Protein AF-A0A9X1UFS4-F1 (afdb_monomer)

Sequence (68 aa):
MIEMGDLSDAELAKLTEWTRGAFDAAVAAGYVVPPWRPSAGMHDALAGYYRAGLTPSEGAEALFATRQ

Structure (mmCIF, N/CA/C/O backbone):
data_AF-A0A9X1UFS4-F1
#
_entry.id   AF-A0A9X1UFS4-F1
#
loop_
_atom_site.group_PDB
_atom_site.id
_atom_site.type_symbol
_atom_site.label_atom_id
_atom_site.label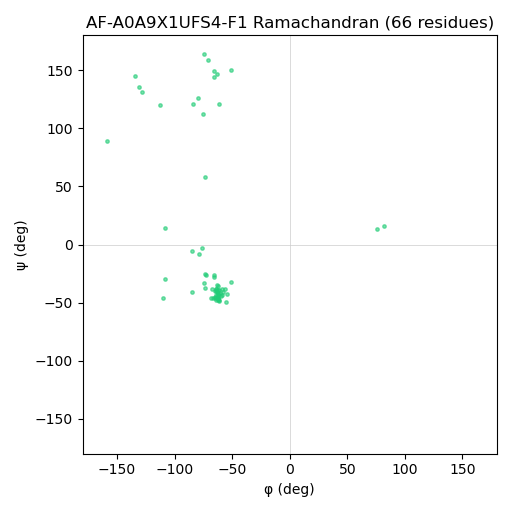_alt_id
_atom_site.label_comp_id
_atom_site.label_asym_id
_atom_site.label_entity_id
_atom_site.label_seq_id
_atom_site.pdbx_PDB_ins_code
_atom_site.Cartn_x
_atom_site.Cartn_y
_atom_site.Cartn_z
_atom_site.occupancy
_atom_site.B_iso_or_equiv
_atom_site.auth_seq_id
_atom_site.auth_comp_id
_atom_site.auth_asym_id
_atom_site.auth_atom_id
_atom_site.pdbx_PDB_model_num
ATOM 1 N N . MET A 1 1 ? 21.932 -11.565 -8.448 1.00 38.56 1 MET A N 1
ATOM 2 C CA . MET A 1 1 ? 22.059 -10.377 -7.580 1.00 38.56 1 MET A CA 1
ATOM 3 C C . MET A 1 1 ? 21.307 -9.271 -8.300 1.00 38.56 1 MET A C 1
ATOM 5 O O . MET A 1 1 ? 21.781 -8.856 -9.343 1.00 38.56 1 MET A O 1
ATOM 9 N N . ILE A 1 2 ? 20.076 -8.949 -7.893 1.00 46.69 2 ILE A N 1
ATOM 10 C CA . ILE A 1 2 ? 19.286 -7.906 -8.570 1.00 46.69 2 ILE A CA 1
ATOM 11 C C . ILE A 1 2 ? 19.708 -6.562 -7.979 1.00 46.69 2 ILE A C 1
ATOM 13 O O . ILE A 1 2 ? 19.648 -6.384 -6.764 1.00 46.69 2 ILE A O 1
ATOM 17 N N . GLU A 1 3 ? 20.198 -5.670 -8.838 1.00 49.75 3 GLU A N 1
ATOM 18 C CA . GLU A 1 3 ? 20.642 -4.327 -8.479 1.00 49.75 3 GLU A CA 1
ATOM 19 C C . GLU A 1 3 ? 19.485 -3.507 -7.893 1.00 49.75 3 GLU A C 1
ATOM 21 O O . GLU A 1 3 ? 18.482 -3.246 -8.556 1.00 49.75 3 GLU A O 1
ATOM 26 N N . MET A 1 4 ? 19.651 -3.046 -6.652 1.00 51.22 4 MET A N 1
ATOM 27 C CA . MET A 1 4 ? 18.887 -1.934 -6.073 1.00 51.22 4 MET A CA 1
ATOM 28 C C . MET A 1 4 ? 19.370 -0.607 -6.686 1.00 51.22 4 MET A C 1
ATOM 30 O O . MET A 1 4 ? 19.904 0.242 -5.979 1.00 51.22 4 MET A O 1
ATOM 34 N N . GLY A 1 5 ? 19.284 -0.487 -8.014 1.00 58.34 5 GLY A N 1
ATOM 35 C CA . GLY A 1 5 ? 19.986 0.543 -8.784 1.00 58.34 5 GLY A CA 1
ATOM 36 C C . GLY A 1 5 ? 19.114 1.638 -9.389 1.00 58.34 5 GLY A C 1
ATOM 37 O O . GLY A 1 5 ? 19.473 2.798 -9.267 1.00 58.34 5 GLY A O 1
ATOM 38 N N . ASP A 1 6 ? 17.986 1.321 -10.030 1.00 61.94 6 ASP A N 1
ATOM 39 C CA . ASP A 1 6 ? 17.263 2.343 -10.802 1.00 61.94 6 ASP A CA 1
ATOM 40 C C . ASP A 1 6 ? 15.792 1.948 -11.010 1.00 61.94 6 ASP A C 1
ATOM 42 O O . ASP A 1 6 ? 15.426 1.258 -11.962 1.00 61.94 6 ASP A O 1
ATOM 46 N N . LEU A 1 7 ? 14.914 2.337 -10.079 1.00 64.56 7 LEU A N 1
ATOM 47 C CA . LEU A 1 7 ? 13.520 2.528 -10.469 1.00 64.56 7 LEU A CA 1
ATOM 48 C C . LEU A 1 7 ? 13.494 3.848 -11.231 1.00 64.56 7 LEU A C 1
ATOM 50 O O . LEU A 1 7 ? 13.702 4.891 -10.616 1.00 64.56 7 LEU A O 1
ATOM 54 N N . SER A 1 8 ? 13.238 3.800 -12.539 1.00 83.62 8 SER A N 1
ATOM 55 C CA . SER A 1 8 ? 13.039 5.026 -13.316 1.00 83.62 8 SER A CA 1
ATOM 56 C C . SER A 1 8 ? 11.990 5.923 -12.643 1.00 83.62 8 SER A C 1
ATOM 58 O O . SER A 1 8 ? 11.053 5.418 -12.013 1.00 83.62 8 SER A O 1
ATOM 60 N N . ASP A 1 9 ? 12.094 7.242 -12.811 1.00 86.75 9 ASP A N 1
ATOM 61 C CA . ASP A 1 9 ? 11.128 8.201 -12.250 1.00 86.75 9 ASP A CA 1
ATOM 62 C C . ASP A 1 9 ? 9.669 7.840 -12.592 1.00 86.75 9 ASP A C 1
ATOM 64 O O . ASP A 1 9 ? 8.756 8.036 -11.788 1.00 86.75 9 ASP A O 1
ATOM 68 N N . ALA A 1 10 ? 9.451 7.237 -13.766 1.00 88.88 10 ALA A N 1
ATOM 69 C CA . ALA A 1 10 ? 8.150 6.737 -14.193 1.00 88.88 10 ALA A CA 1
ATOM 70 C C . ALA A 1 10 ? 7.634 5.579 -13.320 1.00 88.88 10 ALA A C 1
ATOM 72 O O . ALA A 1 10 ? 6.451 5.544 -12.982 1.00 88.88 10 ALA A O 1
ATO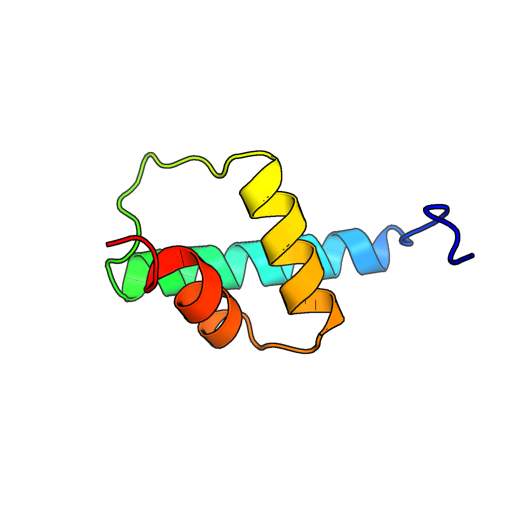M 73 N N . GLU A 1 11 ? 8.499 4.647 -12.917 1.00 88.31 11 GLU A N 1
ATOM 74 C CA . GLU A 1 11 ? 8.109 3.553 -12.020 1.00 88.31 11 GLU A CA 1
ATOM 75 C C . GLU A 1 11 ? 7.917 4.020 -10.581 1.00 88.31 11 GLU A C 1
ATOM 77 O O . GLU A 1 11 ? 7.024 3.523 -9.896 1.00 88.31 11 GLU A O 1
ATOM 82 N N . LEU A 1 12 ? 8.684 5.014 -10.127 1.00 89.44 12 LEU A N 1
ATOM 83 C CA . LEU A 1 12 ? 8.430 5.653 -8.835 1.00 89.44 12 LEU A CA 1
ATOM 84 C C . LEU A 1 12 ? 7.073 6.365 -8.819 1.00 89.44 12 LEU A C 1
ATOM 86 O O . LEU A 1 12 ? 6.341 6.261 -7.830 1.00 89.44 12 LEU A O 1
ATOM 90 N N . ALA A 1 13 ? 6.702 7.038 -9.913 1.00 92.75 13 ALA A N 1
ATOM 91 C CA . ALA A 1 13 ? 5.390 7.664 -10.051 1.00 92.75 13 ALA A CA 1
ATOM 92 C C . ALA A 1 13 ? 4.257 6.625 -10.006 1.00 92.75 13 ALA A C 1
ATOM 94 O O . ALA A 1 13 ? 3.318 6.791 -9.226 1.00 92.75 13 ALA A O 1
ATOM 95 N N . LYS A 1 14 ? 4.383 5.519 -10.754 1.00 94.50 14 LYS A N 1
ATOM 96 C CA . LYS A 1 14 ? 3.401 4.420 -10.734 1.00 94.50 14 LYS A CA 1
ATOM 97 C C . LYS A 1 14 ? 3.289 3.762 -9.365 1.00 94.50 14 LYS A C 1
ATOM 99 O O . LYS A 1 14 ? 2.181 3.563 -8.880 1.00 94.50 14 LYS A O 1
ATOM 104 N N . LEU A 1 15 ? 4.415 3.470 -8.711 1.00 93.88 15 LEU A N 1
ATOM 105 C CA . LEU A 1 15 ? 4.415 2.914 -7.358 1.00 93.88 15 LEU A CA 1
ATOM 106 C C . LEU A 1 15 ? 3.755 3.879 -6.363 1.00 93.88 15 LEU A C 1
ATOM 108 O O . LEU A 1 15 ? 3.015 3.446 -5.480 1.00 93.88 15 LEU A O 1
ATOM 112 N N . THR A 1 16 ? 3.992 5.183 -6.509 1.00 93.12 16 THR A N 1
ATOM 113 C CA . THR A 1 16 ? 3.372 6.212 -5.663 1.00 93.12 16 THR A CA 1
ATOM 114 C C . THR A 1 16 ? 1.859 6.270 -5.868 1.00 93.12 16 THR A C 1
ATOM 116 O O . THR A 1 16 ? 1.113 6.295 -4.888 1.00 93.12 16 THR A O 1
ATOM 119 N N . GLU A 1 17 ? 1.395 6.270 -7.118 1.00 95.94 17 GLU A N 1
ATOM 120 C CA . GLU A 1 17 ? -0.031 6.244 -7.461 1.00 95.94 17 GLU A CA 1
ATOM 121 C C . GLU A 1 17 ? -0.706 4.970 -6.946 1.00 95.94 17 GLU A C 1
ATOM 123 O O . GLU A 1 17 ? -1.718 5.038 -6.249 1.00 95.94 17 GLU A O 1
ATOM 128 N N . TRP A 1 18 ? -0.088 3.816 -7.194 1.00 96.56 18 TRP A N 1
ATOM 129 C CA . TRP A 1 18 ? -0.566 2.527 -6.711 1.00 96.56 18 TRP A CA 1
ATOM 130 C C . TRP A 1 18 ? -0.654 2.494 -5.178 1.00 96.56 18 TRP A C 1
ATOM 132 O O . TRP A 1 18 ? -1.665 2.070 -4.620 1.00 96.56 18 TRP A O 1
ATOM 142 N N . THR A 1 19 ? 0.363 3.017 -4.483 1.00 94.50 19 THR A N 1
ATOM 143 C CA . THR A 1 19 ? 0.399 3.083 -3.011 1.00 94.50 19 THR A CA 1
ATOM 144 C C . THR A 1 19 ? -0.709 3.974 -2.452 1.00 94.50 19 THR A C 1
ATOM 146 O O . THR A 1 19 ? -1.312 3.633 -1.434 1.00 94.50 19 THR A O 1
ATOM 149 N N . ARG A 1 20 ? -1.012 5.098 -3.116 1.00 93.38 20 ARG A N 1
ATOM 150 C CA . ARG A 1 20 ? -2.155 5.950 -2.750 1.00 93.38 20 ARG A CA 1
ATOM 151 C C . ARG A 1 20 ? -3.472 5.202 -2.908 1.00 93.38 20 ARG A C 1
ATOM 153 O O . ARG A 1 20 ? -4.251 5.186 -1.964 1.00 93.38 20 ARG A O 1
ATOM 160 N N . GLY A 1 21 ? -3.667 4.505 -4.028 1.00 95.62 21 GLY A N 1
ATOM 161 C CA . GLY A 1 21 ? -4.856 3.677 -4.238 1.00 95.62 21 GLY A CA 1
ATOM 162 C C . GLY A 1 21 ? -5.022 2.589 -3.172 1.00 95.62 21 GLY A C 1
ATOM 163 O O . GLY A 1 21 ? -6.134 2.343 -2.712 1.00 95.62 21 GLY A O 1
ATOM 164 N N . ALA A 1 22 ? -3.921 1.976 -2.726 1.00 94.75 22 ALA A N 1
ATOM 165 C CA . ALA A 1 22 ? -3.958 0.969 -1.668 1.00 94.75 22 ALA A CA 1
ATOM 166 C C . ALA A 1 22 ? -4.349 1.597 -0.322 1.00 94.75 22 ALA A C 1
ATOM 168 O O . ALA A 1 22 ? -5.112 1.015 0.448 1.00 94.75 22 ALA A O 1
ATOM 169 N N . PHE A 1 23 ? -3.870 2.811 -0.048 1.00 92.81 23 PHE A N 1
ATOM 170 C CA . PHE A 1 23 ? -4.258 3.551 1.147 1.00 92.81 23 PHE A CA 1
ATOM 171 C C . PHE A 1 23 ? -5.735 3.962 1.125 1.00 92.81 23 PHE A C 1
ATOM 173 O O . PHE A 1 23 ? -6.442 3.744 2.106 1.00 92.81 23 PHE A O 1
ATOM 180 N N . ASP A 1 24 ? -6.219 4.491 0.002 1.00 93.81 24 ASP A N 1
ATO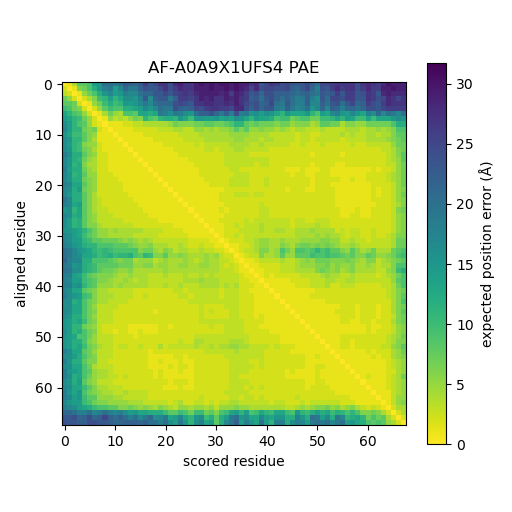M 181 C CA . ASP A 1 24 ? -7.623 4.872 -0.169 1.00 93.81 24 ASP A CA 1
ATOM 182 C C . ASP A 1 24 ? -8.551 3.657 -0.009 1.00 93.81 24 ASP A C 1
ATOM 184 O O . ASP A 1 24 ? -9.567 3.738 0.684 1.00 93.81 24 ASP A O 1
ATOM 188 N N . ALA A 1 25 ? -8.165 2.501 -0.565 1.00 94.81 25 ALA A N 1
ATOM 189 C CA . ALA A 1 25 ? -8.877 1.239 -0.372 1.00 94.81 25 ALA A CA 1
ATOM 190 C C . ALA A 1 25 ? -8.885 0.798 1.103 1.00 94.81 25 ALA A C 1
ATOM 192 O O . ALA A 1 25 ? -9.927 0.391 1.616 1.00 94.81 25 ALA A O 1
ATOM 193 N N . ALA A 1 26 ? -7.756 0.928 1.807 1.00 93.12 26 ALA A N 1
ATOM 194 C CA . ALA A 1 26 ? -7.662 0.596 3.228 1.00 93.12 26 ALA A CA 1
ATOM 195 C C . ALA A 1 26 ? -8.549 1.494 4.105 1.00 93.12 26 ALA A C 1
ATOM 197 O O . ALA A 1 26 ? -9.161 1.011 5.059 1.00 93.12 26 ALA A O 1
ATOM 198 N N . VAL A 1 27 ? -8.642 2.787 3.779 1.00 92.19 27 VAL A N 1
ATOM 199 C CA . VAL A 1 27 ? -9.533 3.733 4.467 1.00 92.19 27 VAL A CA 1
ATOM 200 C C . VAL A 1 27 ? -10.996 3.403 4.175 1.00 92.19 27 VAL A C 1
ATOM 202 O O . VAL A 1 27 ? -11.798 3.335 5.105 1.00 92.19 27 VAL A O 1
ATOM 205 N N . ALA A 1 28 ? -11.349 3.140 2.914 1.00 93.25 28 ALA A N 1
ATOM 206 C CA . ALA A 1 28 ? -12.713 2.775 2.526 1.00 93.25 28 ALA A CA 1
ATOM 207 C C . ALA A 1 28 ? -13.185 1.462 3.179 1.00 93.25 28 ALA A C 1
ATOM 209 O O . ALA A 1 28 ? -14.347 1.353 3.566 1.00 93.25 28 ALA A O 1
ATOM 210 N N . ALA A 1 29 ? -12.281 0.492 3.347 1.00 91.50 29 ALA A N 1
ATOM 211 C CA . ALA A 1 29 ? -12.543 -0.769 4.042 1.00 91.50 29 ALA A CA 1
ATOM 212 C C . ALA A 1 29 ? -12.523 -0.647 5.580 1.00 91.50 29 ALA A C 1
ATOM 214 O O . ALA A 1 29 ? -12.863 -1.600 6.279 1.00 91.50 29 ALA A O 1
ATOM 215 N N . GLY A 1 30 ? -12.123 0.508 6.125 1.00 91.38 30 GLY A N 1
ATOM 216 C CA . GLY A 1 30 ? -12.031 0.741 7.568 1.00 91.38 30 GLY A CA 1
ATOM 217 C C . GLY A 1 30 ? -10.820 0.090 8.244 1.00 91.38 30 GLY A C 1
ATOM 218 O O . GLY A 1 30 ? -10.771 0.037 9.472 1.00 91.38 30 GLY A O 1
ATOM 219 N N . TYR A 1 31 ? -9.831 -0.387 7.482 1.00 89.44 31 TYR A N 1
ATOM 220 C CA . TYR A 1 31 ? -8.596 -0.938 8.047 1.00 89.44 31 TYR A CA 1
ATOM 221 C C . TYR A 1 31 ? -7.674 0.144 8.617 1.00 89.44 31 TYR A C 1
ATOM 223 O O . TYR A 1 31 ? -6.880 -0.126 9.517 1.00 89.44 31 TYR A O 1
ATOM 231 N N . VAL A 1 32 ? -7.770 1.372 8.097 1.00 88.81 32 VAL A N 1
ATOM 232 C CA . VAL A 1 32 ? -6.983 2.521 8.552 1.00 88.81 32 VAL A CA 1
ATOM 233 C C . VAL A 1 32 ? -7.888 3.724 8.803 1.00 88.81 32 VAL A C 1
ATOM 235 O O . VAL A 1 32 ? -8.731 4.061 7.979 1.00 88.81 32 VAL A O 1
ATOM 238 N N . VAL A 1 33 ? -7.662 4.419 9.922 1.00 87.69 33 VAL A N 1
ATOM 239 C CA . VAL A 1 33 ? -8.334 5.681 10.258 1.00 87.69 33 VAL A CA 1
ATOM 240 C C . VAL A 1 33 ? -7.310 6.823 10.240 1.00 87.69 33 VAL A C 1
ATOM 242 O O . VAL A 1 33 ? -6.345 6.778 11.005 1.00 87.69 33 VAL A O 1
ATOM 245 N N . PRO A 1 34 ? -7.480 7.856 9.395 1.00 83.88 34 PRO A N 1
ATOM 246 C CA . PRO A 1 34 ? -6.624 9.039 9.421 1.00 83.88 34 PRO A CA 1
ATOM 247 C C . PRO A 1 34 ? -6.733 9.827 10.748 1.00 83.88 34 PRO A C 1
ATOM 249 O O . PRO A 1 34 ? -7.827 9.927 11.301 1.00 83.88 34 PRO A O 1
ATOM 252 N N . PRO A 1 35 ? -5.647 10.462 11.237 1.00 85.06 35 PRO A N 1
ATOM 253 C CA . PRO A 1 35 ? -4.313 10.496 10.648 1.00 85.06 35 PRO A CA 1
ATOM 254 C C . PRO A 1 35 ? -3.531 9.216 10.957 1.00 85.06 35 PRO A C 1
ATOM 256 O O . PRO A 1 35 ? -3.317 8.856 12.110 1.00 85.06 35 PRO A O 1
ATOM 259 N N . TRP A 1 36 ? -3.030 8.570 9.911 1.00 82.25 36 TRP A N 1
ATOM 260 C CA . TRP A 1 36 ? -2.200 7.379 10.025 1.00 82.25 36 TRP A CA 1
ATOM 261 C C . TRP A 1 36 ? -0.996 7.511 9.098 1.00 82.25 36 TRP A C 1
ATOM 263 O O . TRP A 1 36 ? -1.098 8.111 8.026 1.00 82.25 36 TRP A O 1
ATOM 273 N N . ARG A 1 37 ? 0.159 6.987 9.518 1.00 83.19 37 ARG A N 1
ATOM 274 C CA . ARG A 1 37 ? 1.386 6.991 8.715 1.00 83.19 37 ARG A CA 1
ATOM 275 C C . ARG A 1 37 ? 1.971 5.580 8.628 1.00 83.19 37 ARG A C 1
ATOM 277 O O . ARG A 1 37 ? 2.156 4.963 9.678 1.00 83.19 37 ARG A O 1
ATOM 284 N N . PRO A 1 38 ? 2.318 5.099 7.421 1.00 83.94 38 PRO A N 1
ATOM 285 C CA . PRO A 1 38 ? 3.009 3.831 7.268 1.00 83.94 38 PRO A CA 1
ATOM 286 C C . PRO A 1 38 ? 4.409 3.885 7.875 1.00 83.94 38 PRO A C 1
ATOM 288 O O . PRO A 1 38 ? 5.103 4.900 7.804 1.00 83.94 38 PRO A O 1
ATOM 291 N N . SER A 1 39 ? 4.836 2.771 8.46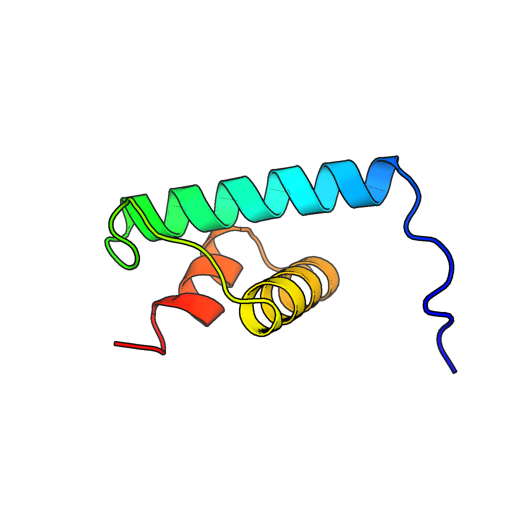7 1.00 88.94 39 SER A N 1
ATOM 292 C CA . SER A 1 39 ? 6.235 2.577 8.846 1.00 88.94 39 SER A CA 1
ATOM 293 C C . SER A 1 39 ? 7.094 2.285 7.611 1.00 88.94 39 SER A C 1
ATOM 295 O O . SER A 1 39 ? 6.580 1.892 6.563 1.00 88.94 39 SER A O 1
ATOM 297 N N . ALA A 1 40 ? 8.419 2.409 7.736 1.00 87.94 40 ALA A N 1
ATOM 298 C CA . ALA A 1 40 ? 9.342 2.044 6.657 1.00 87.94 40 ALA A CA 1
ATOM 299 C C . ALA A 1 40 ? 9.127 0.593 6.174 1.00 87.94 40 ALA A C 1
ATOM 301 O O . ALA A 1 40 ? 9.003 0.355 4.979 1.00 87.94 40 ALA A O 1
ATOM 302 N N . GLY A 1 41 ? 8.935 -0.358 7.097 1.00 90.19 41 GLY A N 1
ATOM 303 C CA . GLY A 1 41 ? 8.657 -1.753 6.731 1.00 90.19 41 GLY A CA 1
ATOM 304 C C . GLY A 1 41 ? 7.310 -1.958 6.023 1.00 90.19 41 GLY A C 1
ATOM 305 O O . GLY A 1 41 ? 7.163 -2.888 5.236 1.00 90.19 41 GLY A O 1
ATOM 306 N N . MET A 1 42 ? 6.323 -1.088 6.261 1.00 90.50 42 MET A N 1
ATOM 307 C CA . MET A 1 42 ? 5.066 -1.098 5.502 1.00 90.50 42 MET A CA 1
ATOM 308 C C . MET A 1 42 ? 5.264 -0.558 4.084 1.00 90.50 42 MET A C 1
ATOM 310 O O . MET A 1 42 ? 4.680 -1.104 3.152 1.00 90.50 42 MET A O 1
ATOM 314 N N . HIS A 1 43 ? 6.112 0.457 3.901 1.00 90.12 43 HIS A N 1
ATOM 315 C CA . HIS A 1 43 ? 6.490 0.928 2.566 1.00 90.12 43 HIS A CA 1
ATOM 316 C C . HIS A 1 43 ? 7.206 -0.159 1.757 1.00 90.12 43 HIS A C 1
ATOM 318 O O . HIS A 1 43 ? 6.864 -0.371 0.593 1.00 90.12 43 HIS A O 1
ATOM 324 N N . ASP A 1 44 ? 8.127 -0.894 2.382 1.00 92.19 44 ASP A N 1
ATOM 325 C CA . ASP A 1 44 ? 8.817 -2.011 1.731 1.00 92.19 44 ASP A CA 1
ATOM 326 C C . ASP A 1 44 ? 7.840 -3.125 1.327 1.00 92.19 44 ASP A C 1
ATOM 328 O O . ASP A 1 44 ? 7.917 -3.647 0.212 1.00 92.19 44 ASP A O 1
ATOM 332 N N . ALA A 1 45 ? 6.873 -3.446 2.196 1.00 93.38 45 ALA A N 1
ATOM 333 C CA . ALA A 1 45 ? 5.826 -4.421 1.895 1.00 93.38 45 ALA A CA 1
ATOM 334 C C . ALA A 1 45 ? 4.944 -3.978 0.712 1.00 93.38 45 ALA A C 1
ATOM 336 O O . ALA A 1 45 ? 4.734 -4.762 -0.211 1.00 93.38 45 ALA A O 1
ATOM 337 N N . LEU A 1 46 ? 4.497 -2.716 0.687 1.00 92.88 46 LEU A N 1
ATOM 338 C CA . LEU A 1 46 ? 3.704 -2.150 -0.418 1.00 92.88 46 LEU A CA 1
ATOM 339 C C . LEU A 1 46 ? 4.458 -2.200 -1.748 1.00 92.88 46 LEU A C 1
ATOM 341 O O . LEU A 1 46 ? 3.899 -2.625 -2.758 1.00 92.88 46 LEU A O 1
ATOM 345 N N . ALA A 1 47 ? 5.743 -1.840 -1.744 1.00 93.25 47 ALA A N 1
ATOM 346 C CA . ALA A 1 47 ? 6.586 -1.959 -2.929 1.00 93.25 47 ALA A CA 1
ATOM 347 C C . ALA A 1 47 ? 6.752 -3.422 -3.378 1.00 93.25 47 ALA A C 1
ATOM 349 O O . ALA A 1 47 ? 6.825 -3.696 -4.577 1.00 93.25 47 ALA A O 1
ATOM 350 N N . GLY A 1 48 ? 6.799 -4.368 -2.435 1.00 94.94 48 GLY A N 1
ATOM 351 C CA . GLY A 1 48 ? 6.776 -5.804 -2.715 1.00 94.94 48 GLY A CA 1
ATOM 352 C C . GLY A 1 48 ? 5.483 -6.255 -3.400 1.00 94.94 48 GLY A C 1
ATOM 353 O O . GLY A 1 48 ? 5.549 -6.928 -4.427 1.00 94.94 48 GLY A O 1
ATOM 354 N N . TYR A 1 49 ? 4.322 -5.839 -2.887 1.00 95.81 49 TYR A N 1
ATOM 355 C CA . TYR A 1 49 ? 3.011 -6.175 -3.460 1.00 95.81 49 TYR A CA 1
ATOM 356 C C . TYR A 1 49 ? 2.819 -5.597 -4.864 1.00 95.81 49 TYR A C 1
ATOM 358 O O . TYR A 1 49 ? 2.402 -6.322 -5.766 1.00 95.81 49 TYR A O 1
ATOM 366 N N . TYR A 1 50 ? 3.212 -4.337 -5.077 1.00 95.12 50 TYR A N 1
ATOM 367 C CA . TYR A 1 50 ? 3.220 -3.720 -6.406 1.00 95.12 50 TYR A CA 1
ATOM 368 C C . TYR A 1 50 ? 4.046 -4.540 -7.406 1.00 95.12 50 TYR A C 1
ATOM 370 O O . TYR A 1 50 ? 3.570 -4.884 -8.485 1.00 95.12 50 TYR A O 1
ATOM 378 N N . ARG A 1 51 ? 5.275 -4.919 -7.030 1.00 93.50 51 ARG A N 1
ATOM 379 C CA . ARG A 1 51 ? 6.163 -5.723 -7.889 1.00 93.50 51 ARG A CA 1
ATOM 380 C C . ARG A 1 51 ? 5.640 -7.136 -8.138 1.00 93.50 51 ARG A C 1
ATOM 382 O O . ARG A 1 51 ? 5.947 -7.713 -9.175 1.00 93.50 51 ARG A O 1
ATOM 389 N N . ALA A 1 52 ? 4.866 -7.686 -7.206 1.00 95.12 52 ALA A N 1
ATOM 390 C CA . ALA A 1 52 ? 4.185 -8.965 -7.367 1.00 95.12 52 ALA A CA 1
ATOM 391 C C . ALA A 1 52 ? 2.933 -8.875 -8.265 1.00 95.12 52 ALA A C 1
ATOM 393 O O . ALA A 1 52 ? 2.325 -9.904 -8.552 1.00 95.12 52 ALA A O 1
ATOM 394 N N . GLY A 1 53 ? 2.569 -7.676 -8.738 1.00 95.62 53 GLY A N 1
ATOM 395 C CA . GLY A 1 53 ? 1.453 -7.461 -9.658 1.00 95.62 53 GLY A CA 1
ATOM 396 C C . GLY A 1 53 ? 0.086 -7.406 -8.983 1.00 95.62 53 GLY A C 1
ATOM 397 O O . GLY A 1 53 ? -0.922 -7.530 -9.674 1.00 95.62 53 GLY A O 1
ATOM 398 N N . LEU A 1 54 ? 0.038 -7.226 -7.658 1.00 96.75 54 LEU A N 1
ATOM 399 C CA . LEU A 1 54 ? -1.226 -7.061 -6.943 1.00 96.75 54 LEU A CA 1
ATOM 400 C C . LEU A 1 54 ? -1.906 -5.757 -7.362 1.00 96.75 54 LEU A C 1
ATOM 402 O O . LEU A 1 54 ? -1.264 -4.740 -7.646 1.00 96.75 54 LEU A O 1
ATOM 406 N N . THR A 1 55 ? -3.230 -5.767 -7.334 1.00 96.62 55 THR A N 1
ATOM 407 C CA . THR A 1 55 ? -4.033 -4.548 -7.377 1.00 96.62 55 THR A CA 1
ATOM 408 C C . THR A 1 55 ? -3.902 -3.773 -6.060 1.00 96.62 55 THR A C 1
ATOM 410 O O . THR A 1 55 ? -3.571 -4.355 -5.020 1.00 96.62 55 THR A O 1
ATOM 413 N N . PRO A 1 56 ? -4.188 -2.460 -6.053 1.00 96.19 56 PRO A N 1
ATOM 414 C CA . PRO A 1 56 ? -4.138 -1.673 -4.824 1.00 96.19 56 PRO A CA 1
ATOM 415 C C . PRO A 1 56 ? -5.038 -2.227 -3.707 1.00 96.19 56 PRO A C 1
ATOM 417 O O . PRO A 1 56 ? -4.630 -2.241 -2.549 1.00 96.19 56 PRO A O 1
ATOM 420 N N . SER A 1 57 ? -6.228 -2.736 -4.045 1.00 95.56 57 SER A N 1
ATOM 421 C CA . SER A 1 57 ? -7.152 -3.355 -3.084 1.00 95.56 57 SER A CA 1
ATOM 422 C C . SER A 1 57 ? -6.584 -4.636 -2.471 1.00 95.56 57 SER A C 1
ATOM 424 O O . SER A 1 57 ? -6.597 -4.777 -1.252 1.00 95.56 57 SER A O 1
ATOM 426 N N . GLU A 1 58 ? -6.001 -5.525 -3.281 1.00 95.69 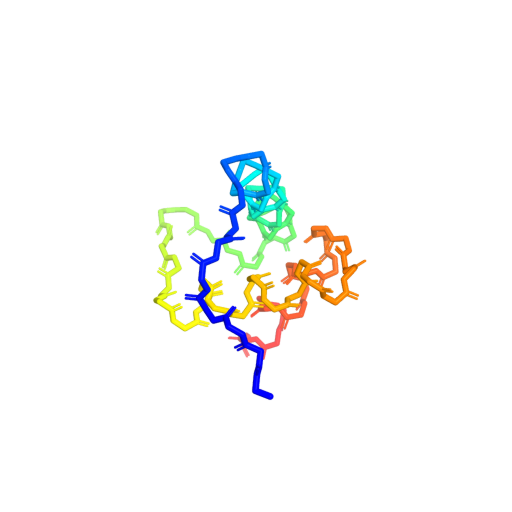58 GLU A N 1
ATOM 427 C CA . GLU A 1 58 ? -5.337 -6.736 -2.772 1.00 95.69 58 GLU A CA 1
ATOM 428 C C . GLU A 1 58 ? -4.138 -6.386 -1.880 1.00 95.69 58 GLU A C 1
ATOM 430 O O . GLU A 1 58 ? -3.931 -7.002 -0.836 1.00 95.69 58 GLU A O 1
ATOM 435 N N . GLY A 1 59 ? -3.361 -5.364 -2.255 1.00 94.75 59 GLY A N 1
ATOM 436 C CA . GLY A 1 59 ? -2.267 -4.851 -1.430 1.00 94.75 59 GLY A CA 1
ATOM 437 C C . GLY A 1 59 ? -2.746 -4.281 -0.093 1.00 94.75 59 GLY A C 1
ATOM 438 O O . GLY A 1 59 ? -2.104 -4.495 0.938 1.00 94.75 59 GLY A O 1
ATOM 439 N N . ALA A 1 60 ? -3.887 -3.589 -0.100 1.00 94.12 60 ALA A N 1
ATOM 440 C CA . ALA A 1 60 ? -4.516 -3.056 1.101 1.00 94.12 60 ALA A CA 1
ATOM 441 C C . ALA A 1 60 ? -4.964 -4.177 2.048 1.00 94.12 60 ALA A C 1
ATOM 443 O O . ALA A 1 60 ? -4.644 -4.146 3.236 1.00 94.12 60 ALA A O 1
ATOM 444 N N . GLU A 1 61 ? -5.650 -5.193 1.526 1.00 93.69 61 GLU A N 1
ATOM 445 C CA . GLU A 1 61 ? -6.074 -6.358 2.306 1.00 93.69 61 GLU A CA 1
ATOM 446 C C . GLU A 1 61 ? -4.872 -7.117 2.877 1.00 93.69 61 GLU A C 1
ATOM 448 O O . GLU A 1 61 ? -4.808 -7.365 4.084 1.00 93.69 61 GLU A O 1
ATOM 453 N N . ALA A 1 62 ? -3.868 -7.411 2.046 1.00 93.31 62 ALA A N 1
ATOM 454 C CA . ALA A 1 62 ? -2.673 -8.139 2.468 1.00 93.31 62 ALA A CA 1
ATOM 455 C C . ALA A 1 62 ? -1.932 -7.432 3.616 1.00 93.31 62 ALA A C 1
ATOM 457 O O . ALA A 1 62 ? -1.469 -8.085 4.559 1.00 93.31 62 ALA A O 1
ATOM 458 N N . LEU A 1 63 ? -1.836 -6.099 3.556 1.00 90.81 63 LEU A N 1
ATOM 459 C CA . LEU A 1 63 ? -1.084 -5.321 4.535 1.00 90.81 63 LEU A CA 1
ATOM 460 C C . LEU A 1 63 ? -1.873 -4.981 5.801 1.00 90.81 63 LEU A C 1
ATOM 462 O O . LEU A 1 63 ? -1.295 -4.985 6.894 1.00 90.81 63 LEU A O 1
ATOM 466 N N . PHE A 1 64 ? -3.147 -4.616 5.647 1.00 87.56 64 PHE A N 1
ATOM 467 C CA . PHE A 1 64 ? -3.930 -3.977 6.704 1.00 87.56 64 PHE A CA 1
ATOM 468 C C . PHE A 1 64 ? -5.006 -4.881 7.304 1.00 87.56 64 PHE A C 1
ATOM 470 O O . PHE A 1 64 ? -5.279 -4.750 8.496 1.00 87.56 64 PHE A O 1
ATOM 477 N N . ALA A 1 65 ? -5.566 -5.832 6.550 1.00 83.00 65 ALA 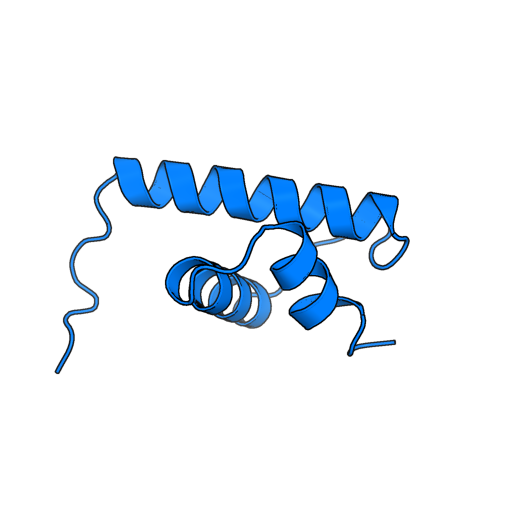A N 1
ATOM 478 C CA . ALA A 1 65 ? -6.579 -6.743 7.090 1.00 83.00 65 ALA A CA 1
ATOM 479 C C . ALA A 1 65 ? -5.978 -7.795 8.042 1.00 83.00 65 ALA A C 1
ATOM 481 O O . ALA A 1 65 ? -6.657 -8.288 8.935 1.00 83.00 65 ALA A O 1
ATOM 482 N N . THR A 1 66 ? -4.690 -8.123 7.886 1.00 68.50 66 THR A N 1
ATOM 483 C CA . THR A 1 66 ? -3.997 -9.156 8.681 1.00 68.50 66 THR A CA 1
ATOM 484 C C . THR A 1 66 ? -3.441 -8.655 10.021 1.00 68.50 66 THR A C 1
ATOM 486 O O . THR A 1 66 ? -2.910 -9.449 10.796 1.00 68.50 66 THR A O 1
ATOM 489 N N . ARG A 1 67 ? -3.532 -7.346 10.298 1.00 60.06 67 ARG A N 1
ATOM 490 C CA . ARG A 1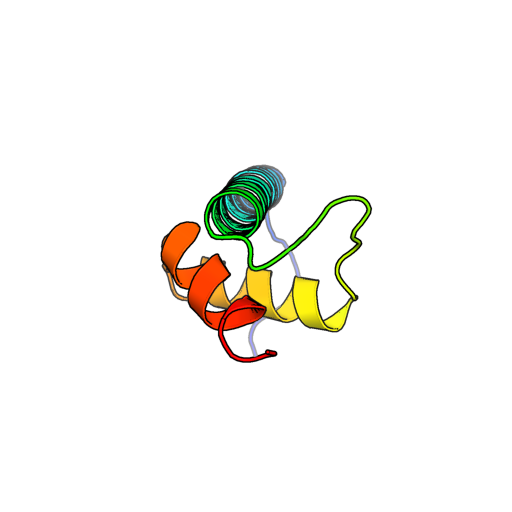 67 ? -2.955 -6.689 11.488 1.00 60.06 67 ARG A CA 1
ATOM 491 C C . ARG A 1 67 ? -3.987 -6.230 12.533 1.00 60.06 67 ARG A C 1
ATOM 493 O O . ARG A 1 67 ? -3.622 -5.429 13.393 1.00 60.06 67 ARG A O 1
ATOM 500 N N . GLN A 1 68 ? -5.235 -6.700 12.451 1.00 53.16 68 GLN A N 1
ATOM 501 C CA . GLN A 1 68 ? -6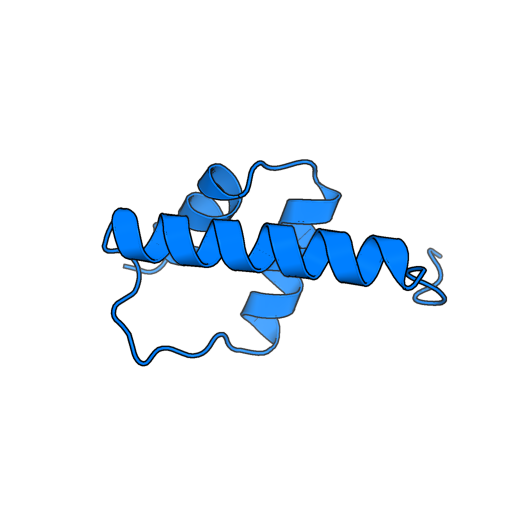.287 -6.396 13.435 1.00 53.16 68 GLN A CA 1
ATOM 502 C C . GLN A 1 68 ? -6.143 -7.195 14.733 1.00 53.16 68 GLN A C 1
ATOM 504 O O . GLN A 1 68 ? -5.717 -8.370 14.666 1.00 53.16 68 GLN A O 1
#

pLDDT: mean 86.32, std 13.8, range [38.56, 96.75]

Organism: NCBI:txid2913261

Radius of gyrat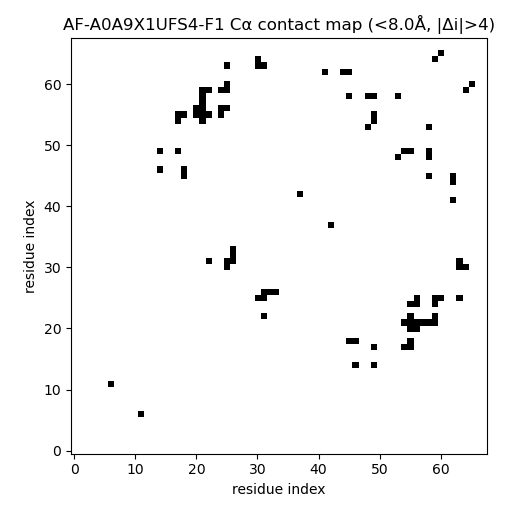ion: 12.35 Å; Cα contacts (8 Å, |Δi|>4): 48; chains: 1; bounding box: 35×21×28 Å

Foldseek 3Di:
DDDPPDPDPVNVVVLVVQLVLLVVLLVVVVLDDPPDDDDPVLSVQSVVCVVVVHGSNRSNCVRRVVPD

Mean predicted aligned error: 5.88 Å

Solvent-accessible surface area (backbone atoms only — not comparable to full-atom values): 4076 Å² total; per-residue (Å²): 135,85,77,97,74,78,75,51,71,69,53,51,50,50,52,50,53,43,51,50,46,14,49,53,42,22,41,76,71,63,60,47,68,85,93,72,79,82,51,73,71,51,52,56,48,51,54,48,33,52,75,72,67,49,51,32,56,58,42,19,45,69,65,40,66,74,69,116

Secondary structure (DSSP, 8-state):
---S----HHHHHHHHHHHHHHHHHHHHTTS--SS----HHHHHHHHHHHHTT--HHHHHHHHHGGG-